Protein AF-A0A963A7T1-F1 (afdb_monomer_lite)

Structure (mmCIF, N/CA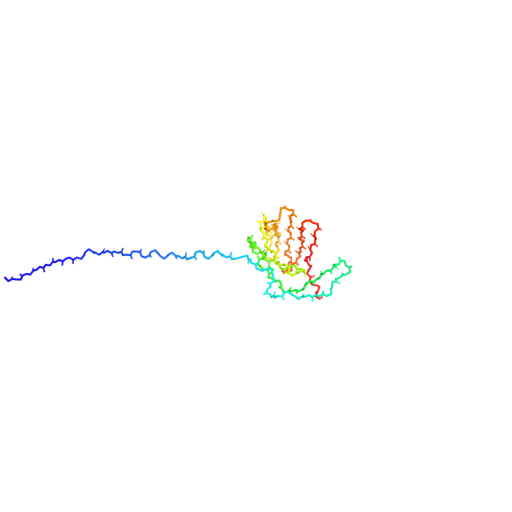/C/O backbone):
data_AF-A0A963A7T1-F1
#
_entry.id   AF-A0A963A7T1-F1
#
loop_
_atom_site.group_PDB
_atom_site.id
_atom_site.type_symbol
_atom_site.label_atom_id
_atom_site.label_alt_id
_atom_site.label_comp_id
_atom_site.label_asym_id
_atom_site.label_entity_id
_atom_site.label_seq_id
_atom_site.pdbx_PDB_ins_code
_atom_site.Cartn_x
_atom_site.Cartn_y
_atom_site.Cartn_z
_atom_site.occupancy
_atom_site.B_iso_or_equiv
_atom_site.auth_seq_id
_atom_site.auth_comp_id
_atom_site.auth_asym_id
_atom_site.auth_atom_id
_atom_site.pdbx_PDB_model_num
ATOM 1 N N . MET A 1 1 ? -63.021 46.268 -39.338 1.00 37.81 1 MET A N 1
ATOM 2 C CA . MET A 1 1 ? -62.321 45.062 -39.840 1.00 37.81 1 MET A CA 1
ATOM 3 C C . MET A 1 1 ? -60.865 45.119 -39.394 1.00 37.81 1 MET A C 1
ATOM 5 O O . MET A 1 1 ? -60.260 46.122 -39.718 1.00 37.81 1 MET A O 1
ATOM 9 N N . LYS A 1 2 ? -60.370 44.063 -38.709 1.00 38.16 2 LYS A N 1
ATOM 10 C CA . LYS A 1 2 ? -58.967 43.560 -38.628 1.00 38.16 2 LYS A CA 1
ATOM 11 C C . LYS A 1 2 ? -57.839 44.552 -38.235 1.00 38.16 2 LYS A C 1
ATOM 13 O O . LYS A 1 2 ? -57.773 45.642 -38.759 1.00 38.16 2 LYS A O 1
ATOM 18 N N . ALA A 1 3 ? -56.841 44.237 -37.412 1.00 41.38 3 ALA A N 1
ATOM 19 C CA . ALA A 1 3 ? -56.471 43.055 -36.640 1.00 41.38 3 ALA A CA 1
ATOM 20 C C . ALA A 1 3 ? -55.388 43.470 -35.616 1.00 41.38 3 ALA A C 1
ATOM 22 O O . ALA A 1 3 ? -54.703 44.474 -35.788 1.00 41.38 3 ALA A O 1
ATOM 23 N N . ARG A 1 4 ? -55.276 42.677 -34.548 1.00 50.50 4 ARG A N 1
ATOM 24 C CA . ARG A 1 4 ? -54.267 42.740 -33.484 1.00 50.50 4 ARG A CA 1
ATOM 25 C C . ARG A 1 4 ? -52.889 42.322 -34.012 1.00 50.50 4 ARG A C 1
ATOM 27 O O . ARG A 1 4 ? -52.826 41.364 -34.776 1.00 50.50 4 ARG A O 1
ATOM 34 N N . THR A 1 5 ? -51.820 42.893 -33.457 1.00 47.03 5 THR A N 1
ATOM 35 C CA . THR A 1 5 ? -50.481 42.283 -33.504 1.00 47.03 5 THR A CA 1
ATOM 36 C C . THR A 1 5 ? -49.823 42.428 -32.131 1.00 47.03 5 THR A C 1
ATOM 38 O O . THR A 1 5 ? -49.226 43.452 -31.811 1.00 47.03 5 THR A O 1
ATOM 41 N N . GLY A 1 6 ? -50.002 41.401 -31.290 1.00 44.00 6 GLY A N 1
ATOM 42 C CA . GLY A 1 6 ? -49.039 41.073 -30.234 1.00 44.00 6 GLY A CA 1
ATOM 43 C C . GLY A 1 6 ? -47.737 40.632 -30.908 1.00 44.00 6 GLY A C 1
ATOM 44 O O . GLY A 1 6 ? -47.770 40.091 -32.006 1.00 44.00 6 GLY A O 1
ATOM 45 N N . GLY A 1 7 ? -46.576 40.969 -30.369 1.00 46.41 7 GLY A N 1
ATOM 46 C CA . GLY A 1 7 ? -46.011 40.263 -29.227 1.00 46.41 7 GLY A CA 1
ATOM 47 C C . GLY A 1 7 ? -44.839 39.424 -29.735 1.00 46.41 7 GLY A C 1
ATOM 48 O O . GLY A 1 7 ? -44.959 38.817 -30.791 1.00 46.41 7 GLY A O 1
ATOM 49 N N . LEU A 1 8 ? -43.718 39.449 -29.014 1.00 43.50 8 LEU A N 1
ATOM 50 C CA . LEU A 1 8 ? -42.782 38.336 -28.790 1.00 43.50 8 LEU A CA 1
ATOM 51 C C . LEU A 1 8 ? -41.556 38.912 -28.067 1.00 43.50 8 LEU A C 1
ATOM 53 O O . LEU A 1 8 ? -40.570 39.322 -28.672 1.00 43.50 8 LEU A O 1
ATOM 57 N N . ALA A 1 9 ? -41.654 38.971 -26.739 1.00 48.38 9 ALA A N 1
ATOM 58 C CA . ALA A 1 9 ? -40.489 39.084 -25.878 1.00 48.38 9 ALA A CA 1
ATOM 59 C C . ALA A 1 9 ? -39.763 37.731 -25.923 1.00 48.38 9 ALA A C 1
ATOM 61 O O . ALA A 1 9 ? -40.307 36.714 -25.493 1.00 48.38 9 ALA A O 1
ATOM 62 N N . ALA A 1 10 ? -38.564 37.710 -26.502 1.00 47.09 10 ALA A N 1
ATOM 63 C CA . ALA A 1 10 ? -37.715 36.531 -26.546 1.00 47.09 10 ALA A CA 1
ATOM 64 C C . ALA A 1 10 ? -37.163 36.252 -25.140 1.00 47.09 10 ALA A C 1
ATOM 66 O O . ALA A 1 10 ? -36.220 36.895 -24.683 1.00 47.09 10 ALA A O 1
ATOM 67 N N . ALA A 1 11 ? -37.781 35.307 -24.434 1.00 50.38 11 ALA A N 1
ATOM 68 C CA . ALA A 1 11 ? -37.240 34.758 -23.201 1.00 50.38 11 ALA A CA 1
ATOM 69 C C . ALA A 1 11 ? -36.144 33.741 -23.557 1.00 50.38 11 ALA A C 1
ATOM 71 O O . ALA A 1 11 ? -36.426 32.588 -23.881 1.00 50.38 11 ALA A O 1
ATOM 72 N N . SER A 1 12 ? -34.887 34.181 -23.529 1.00 51.53 12 SER A N 1
ATOM 73 C CA . SER A 1 12 ? -33.724 33.299 -23.641 1.00 51.53 12 SER A CA 1
ATOM 74 C C . SER A 1 12 ? -33.602 32.460 -22.369 1.00 51.53 12 SER A C 1
ATOM 76 O O . SER A 1 12 ? -33.148 32.932 -21.329 1.00 51.53 12 SER A O 1
ATOM 78 N N . LEU A 1 13 ? -34.049 31.209 -22.450 1.00 53.00 13 LEU A N 1
ATOM 79 C CA . LEU A 1 13 ? -33.940 30.222 -21.385 1.00 53.00 13 LEU A CA 1
ATOM 80 C C . LEU A 1 13 ? -32.512 29.646 -21.376 1.00 53.00 13 LEU A C 1
ATOM 82 O O . LEU A 1 13 ? -32.205 28.700 -22.098 1.00 53.00 13 LEU A O 1
ATOM 86 N N . THR A 1 14 ? -31.613 30.234 -20.586 1.00 61.16 14 THR A N 1
ATOM 87 C CA . THR A 1 14 ? -30.258 29.700 -20.380 1.00 61.16 14 THR A CA 1
ATOM 88 C C . THR A 1 14 ? -30.338 28.443 -19.512 1.00 61.16 14 THR A C 1
ATOM 90 O O . THR A 1 14 ? -30.444 28.524 -18.289 1.00 61.16 14 THR A O 1
ATOM 93 N N . LEU A 1 15 ? -30.305 27.266 -20.140 1.00 56.06 15 LEU A N 1
ATOM 94 C CA . LEU A 1 15 ? -30.188 25.981 -19.450 1.00 56.06 15 LEU A CA 1
ATOM 95 C C . LEU A 1 15 ? -28.790 25.886 -18.805 1.00 56.06 15 LEU A C 1
ATOM 97 O O . LEU A 1 15 ? -27.801 25.613 -19.485 1.00 56.06 15 LEU A O 1
ATOM 101 N N . LEU A 1 16 ? -28.684 26.111 -17.491 1.00 58.44 16 LEU A N 1
ATOM 102 C CA . LEU A 1 16 ? -27.495 25.718 -16.732 1.00 58.44 16 LEU A CA 1
ATOM 103 C C . LEU A 1 16 ? -27.428 24.184 -16.704 1.00 58.44 16 LEU A C 1
ATOM 105 O O . LEU A 1 16 ? -28.164 23.538 -15.959 1.00 58.44 16 LEU A O 1
ATOM 109 N N . LEU A 1 17 ? -26.537 23.593 -17.507 1.00 56.31 17 LEU A N 1
ATOM 110 C CA . LEU A 1 17 ? -26.131 22.197 -17.348 1.00 56.31 17 LEU A CA 1
ATOM 111 C C . LEU A 1 17 ? -25.438 22.048 -15.984 1.00 56.31 17 LEU A C 1
ATOM 113 O O . LEU A 1 17 ? -24.245 22.314 -15.838 1.00 56.31 17 LEU A O 1
ATOM 117 N N . ALA A 1 18 ? -26.187 21.610 -14.975 1.00 57.41 18 ALA A N 1
ATOM 118 C CA . ALA A 1 18 ? -25.619 21.094 -13.741 1.00 57.41 18 ALA A CA 1
ATO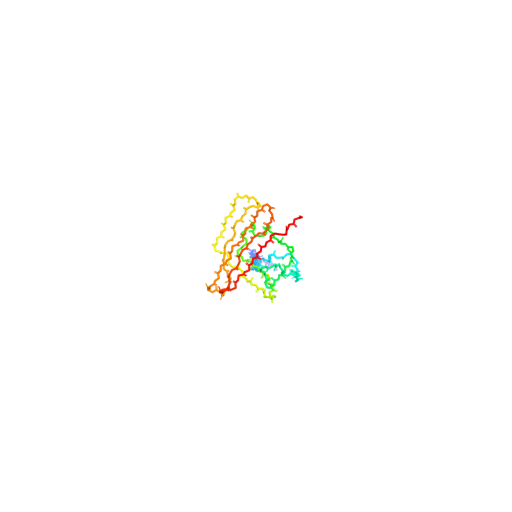M 119 C C . ALA A 1 18 ? -24.949 19.747 -14.054 1.00 57.41 18 ALA A C 1
ATOM 121 O O . ALA A 1 18 ? -25.591 18.699 -14.040 1.00 57.41 18 ALA A O 1
ATOM 122 N N . ALA A 1 19 ? -23.659 19.771 -14.397 1.00 62.69 19 ALA A N 1
ATOM 123 C CA . ALA A 1 19 ? -22.875 18.547 -14.481 1.00 62.69 19 ALA A CA 1
ATOM 124 C C . ALA A 1 19 ? -22.851 17.896 -13.085 1.00 62.69 19 ALA A C 1
ATOM 126 O O . ALA A 1 19 ? -22.448 18.558 -12.122 1.00 62.69 19 ALA A O 1
ATOM 127 N N . PRO A 1 20 ? -23.270 16.627 -12.928 1.00 58.66 20 PRO A N 1
ATOM 128 C CA . PRO A 1 20 ? -23.121 15.950 -11.655 1.00 58.66 20 PRO A CA 1
ATOM 129 C C . PRO A 1 20 ? -21.623 15.805 -11.384 1.00 58.66 20 PRO A C 1
ATOM 131 O O . PRO A 1 20 ? -20.907 15.107 -12.103 1.00 58.66 20 PRO A O 1
ATOM 134 N N . LEU A 1 21 ? -21.141 16.480 -10.341 1.00 55.97 21 LEU A N 1
ATOM 135 C CA . LEU A 1 21 ? -19.849 16.194 -9.732 1.00 55.97 21 LEU A CA 1
ATOM 136 C C . LEU A 1 21 ? -19.927 14.772 -9.172 1.00 55.97 21 LEU A C 1
ATOM 138 O O . LEU A 1 21 ? -20.276 14.567 -8.011 1.00 55.97 21 LEU A O 1
ATOM 142 N N . ALA A 1 22 ? -19.652 13.774 -10.009 1.00 57.09 22 ALA A N 1
ATOM 143 C CA . ALA A 1 22 ? -19.465 12.414 -9.546 1.00 57.09 22 ALA A CA 1
ATOM 144 C C . ALA A 1 22 ? -18.304 12.445 -8.546 1.00 57.09 22 ALA A C 1
ATOM 146 O O . ALA A 1 22 ? -17.150 12.666 -8.922 1.00 57.09 22 ALA A O 1
ATOM 147 N N . LEU A 1 23 ? -18.611 12.274 -7.256 1.00 62.12 23 LEU A N 1
ATOM 148 C CA . LEU A 1 23 ? -17.595 12.015 -6.247 1.00 62.12 23 LEU A CA 1
ATOM 149 C C . LEU A 1 23 ? -16.865 10.742 -6.679 1.00 62.12 23 LEU A C 1
ATOM 151 O O . LEU A 1 23 ? -17.372 9.636 -6.503 1.00 62.12 23 LEU A O 1
ATOM 155 N N . ALA A 1 24 ? -15.680 10.891 -7.268 1.00 69.25 24 ALA A N 1
ATOM 156 C CA . ALA A 1 24 ? -14.849 9.748 -7.599 1.00 69.25 24 ALA A CA 1
ATOM 157 C C . ALA A 1 24 ? -14.559 8.968 -6.303 1.00 69.25 24 ALA A C 1
ATOM 159 O O . ALA A 1 24 ? -14.041 9.523 -5.319 1.00 69.25 24 ALA A O 1
ATOM 160 N N . GLY A 1 25 ? -14.949 7.691 -6.289 1.00 82.75 25 GLY A N 1
ATOM 161 C CA . GLY A 1 25 ? -14.665 6.764 -5.196 1.00 82.75 25 GLY A CA 1
ATOM 162 C C . GLY A 1 25 ? -13.158 6.581 -4.972 1.00 82.75 25 GLY A C 1
ATOM 163 O O . GLY A 1 25 ? -12.340 7.090 -5.750 1.00 82.75 25 GLY A O 1
ATOM 164 N N . PRO A 1 26 ? -12.755 5.881 -3.898 1.00 91.25 26 PRO A N 1
ATOM 165 C CA . PRO A 1 26 ? -11.351 5.568 -3.681 1.00 91.25 26 PRO A CA 1
ATOM 166 C C . PRO A 1 26 ? -10.798 4.773 -4.867 1.00 91.25 26 PRO A C 1
ATOM 168 O O . PRO A 1 26 ? -11.448 3.896 -5.434 1.00 91.25 26 PRO A O 1
ATOM 171 N N . GLY A 1 27 ? -9.578 5.106 -5.273 1.00 92.75 27 GLY A N 1
ATOM 172 C CA . GLY A 1 27 ? -8.918 4.408 -6.361 1.00 92.75 27 GLY A CA 1
ATOM 173 C C . GLY A 1 27 ? -8.327 3.084 -5.879 1.00 92.75 27 GLY A C 1
ATOM 174 O O . GLY A 1 27 ? -7.488 3.092 -4.983 1.00 92.75 27 GLY A O 1
ATOM 175 N N . ARG A 1 28 ? -8.731 1.959 -6.472 1.00 95.75 28 ARG A N 1
ATOM 176 C CA . ARG A 1 28 ? -8.206 0.635 -6.101 1.00 95.75 28 ARG A CA 1
ATOM 177 C C . ARG A 1 28 ? -6.711 0.515 -6.403 1.00 95.75 28 ARG A C 1
ATOM 179 O O . ARG A 1 28 ? -6.255 0.980 -7.445 1.00 95.75 28 ARG A O 1
ATOM 186 N N . VAL A 1 29 ? -5.967 -0.084 -5.474 1.00 95.38 29 VAL A N 1
ATOM 187 C CA . VAL A 1 29 ? -4.526 -0.350 -5.618 1.00 95.38 29 VAL A CA 1
ATOM 188 C C . VAL A 1 29 ? -4.277 -1.525 -6.562 1.00 95.38 29 VAL A C 1
ATOM 190 O O . VAL A 1 29 ? -3.400 -1.435 -7.417 1.00 95.38 29 VAL A O 1
ATOM 193 N N . PHE A 1 30 ? -5.061 -2.597 -6.437 1.00 95.81 30 PHE A N 1
ATOM 194 C CA . PHE A 1 30 ? -5.009 -3.738 -7.349 1.00 95.81 30 PHE A CA 1
ATOM 195 C C . PHE A 1 30 ? -5.917 -3.505 -8.567 1.00 95.81 30 PHE A C 1
ATOM 197 O O . PHE A 1 30 ? -7.013 -2.953 -8.435 1.00 95.81 30 PHE A O 1
ATOM 204 N N . GLN A 1 31 ? -5.441 -3.893 -9.752 1.00 94.69 31 GLN A N 1
ATOM 205 C CA . GLN A 1 31 ? -6.180 -3.811 -11.019 1.00 94.69 31 GLN A CA 1
ATOM 206 C C . GLN A 1 31 ? -7.262 -4.893 -11.094 1.00 94.69 31 GLN A C 1
ATOM 208 O O . GLN A 1 31 ? -8.365 -4.655 -11.583 1.00 94.69 31 GLN A O 1
ATOM 213 N N . ASP A 1 32 ? -6.928 -6.069 -10.585 1.00 93.94 32 ASP A N 1
ATOM 214 C CA . ASP A 1 32 ? -7.744 -7.264 -10.484 1.00 93.94 32 ASP A CA 1
ATOM 215 C C . ASP A 1 32 ? -7.883 -7.701 -9.020 1.00 93.94 32 ASP A C 1
ATOM 217 O O . ASP A 1 32 ? -7.338 -7.083 -8.103 1.00 93.94 32 ASP A O 1
ATOM 221 N N . ARG A 1 33 ? -8.683 -8.742 -8.778 1.00 93.62 33 ARG A N 1
ATOM 222 C CA . ARG A 1 33 ? -8.825 -9.297 -7.433 1.00 93.62 33 ARG A CA 1
ATOM 223 C C . ARG A 1 33 ? -7.534 -10.049 -7.083 1.00 93.62 33 ARG A C 1
ATOM 225 O O . ARG A 1 33 ? -7.259 -11.044 -7.752 1.00 93.62 33 ARG A O 1
ATOM 232 N N . PRO A 1 34 ? -6.775 -9.631 -6.057 1.00 96.19 34 PRO A N 1
ATOM 233 C CA . PRO A 1 34 ? -5.583 -10.353 -5.648 1.00 96.19 34 PRO A CA 1
ATOM 234 C C . PRO A 1 34 ? -5.935 -11.762 -5.149 1.00 96.19 34 PRO A C 1
ATOM 236 O O . PRO A 1 34 ? -7.019 -12.004 -4.604 1.00 96.19 34 PRO A O 1
ATOM 239 N N . GLN A 1 35 ? -5.014 -12.697 -5.346 1.00 96.75 35 GLN A N 1
ATOM 240 C CA . GLN A 1 35 ? -5.146 -14.106 -4.993 1.00 96.75 35 GLN A CA 1
ATOM 241 C C . GLN A 1 35 ? -4.366 -14.416 -3.722 1.00 96.75 35 GLN A C 1
ATOM 243 O O . GLN A 1 35 ? -3.297 -13.855 -3.505 1.00 96.75 35 GLN A O 1
ATOM 248 N N . GLN A 1 36 ? -4.878 -15.317 -2.883 1.00 96.75 36 GLN A N 1
ATOM 249 C CA . GLN A 1 36 ? -4.096 -15.828 -1.758 1.00 96.75 36 GLN A CA 1
ATOM 250 C C . GLN A 1 36 ? -2.952 -16.703 -2.262 1.00 96.75 36 GLN A C 1
ATOM 252 O O . GLN A 1 36 ? -3.143 -17.539 -3.144 1.00 96.75 36 GLN A O 1
ATOM 257 N N . VAL A 1 37 ? -1.781 -16.522 -1.663 1.00 96.06 37 VAL A N 1
ATOM 258 C CA . VAL A 1 37 ? -0.568 -17.285 -1.967 1.00 96.06 37 VAL A CA 1
ATOM 259 C C . VAL A 1 37 ? 0.069 -17.782 -0.675 1.00 96.06 37 VAL A C 1
ATOM 261 O O . VAL A 1 37 ? -0.264 -17.317 0.420 1.00 96.06 37 VAL A O 1
ATOM 264 N N . LEU A 1 38 ? 0.990 -18.739 -0.792 1.00 95.38 38 LEU A N 1
ATOM 265 C CA . LEU A 1 38 ? 1.741 -19.215 0.364 1.00 95.38 38 LEU A CA 1
ATOM 266 C C . LEU A 1 38 ? 2.559 -18.048 0.949 1.00 95.38 38 LEU A C 1
ATOM 268 O O . LEU A 1 38 ? 3.322 -17.415 0.213 1.00 95.38 38 LEU A O 1
ATOM 272 N N . PRO A 1 39 ? 2.427 -17.738 2.248 1.00 93.88 39 PRO A N 1
ATOM 273 C CA . PRO A 1 39 ? 3.214 -16.678 2.845 1.00 93.88 39 PRO A CA 1
ATOM 274 C C . PRO A 1 39 ? 4.698 -17.054 2.894 1.00 93.88 39 PRO A C 1
ATOM 276 O O . PRO A 1 39 ? 5.074 -18.212 3.076 1.00 93.88 39 PRO A O 1
ATOM 279 N N . GLY A 1 40 ? 5.560 -16.045 2.756 1.00 89.00 40 GLY A N 1
ATOM 280 C CA . GLY A 1 40 ? 6.993 -16.217 2.977 1.00 89.00 40 GLY A CA 1
ATOM 281 C C . GLY A 1 40 ? 7.320 -16.498 4.448 1.00 89.00 40 GLY A C 1
ATOM 282 O O . GLY A 1 40 ? 6.487 -16.325 5.332 1.00 89.00 40 GLY A O 1
ATOM 283 N N . ARG A 1 41 ? 8.585 -16.840 4.726 1.00 92.38 41 ARG A N 1
ATOM 284 C CA . ARG A 1 41 ? 9.109 -17.222 6.059 1.00 92.38 41 ARG A CA 1
ATOM 285 C C . ARG A 1 41 ? 8.677 -16.322 7.230 1.00 92.38 41 ARG A C 1
ATOM 287 O O . ARG A 1 41 ? 8.619 -16.791 8.360 1.00 92.38 41 ARG A O 1
ATOM 294 N N . HIS A 1 42 ? 8.439 -15.038 6.975 1.00 90.06 42 HIS A N 1
ATOM 295 C CA . HIS A 1 42 ? 8.165 -14.025 7.999 1.00 90.06 42 HIS A CA 1
ATOM 296 C C . HIS A 1 42 ? 6.743 -13.452 7.937 1.00 90.06 42 HIS A C 1
ATOM 298 O O . HIS A 1 42 ? 6.471 -12.451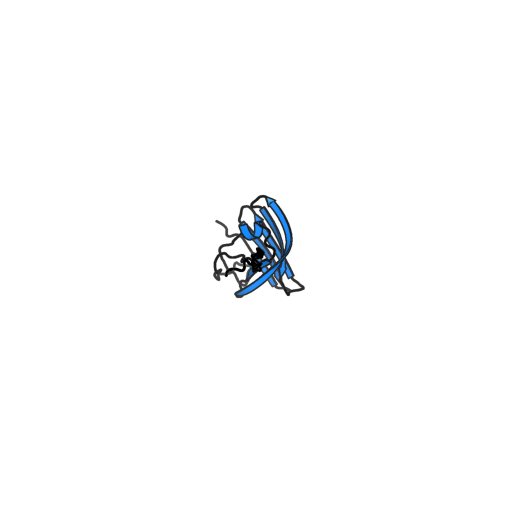 8.591 1.00 90.06 42 HIS A O 1
ATOM 304 N N . ALA A 1 43 ? 5.854 -14.038 7.134 1.00 93.06 43 ALA A N 1
ATOM 305 C CA . ALA A 1 43 ? 4.475 -13.589 6.996 1.00 93.06 43 ALA A CA 1
ATOM 306 C C . ALA A 1 43 ? 3.507 -14.671 7.487 1.00 93.06 43 ALA A C 1
ATOM 308 O O . ALA A 1 43 ? 3.750 -15.860 7.303 1.00 93.06 43 ALA A O 1
ATOM 309 N N . SER A 1 44 ? 2.390 -14.252 8.079 1.00 94.75 44 SER A N 1
ATOM 310 C CA . SER A 1 44 ? 1.304 -15.169 8.457 1.00 94.75 44 SER A CA 1
ATOM 311 C C . SER A 1 44 ? 0.320 -15.402 7.309 1.00 94.75 44 SER A C 1
ATOM 313 O O . SER A 1 44 ? -0.301 -16.455 7.226 1.00 94.75 44 SER A O 1
ATOM 315 N N . MET A 1 45 ? 0.163 -14.414 6.424 1.00 96.25 45 MET A N 1
ATOM 316 C CA . MET A 1 45 ? -0.747 -14.444 5.279 1.00 96.25 45 MET A CA 1
ATOM 317 C C . MET A 1 45 ? -0.137 -13.648 4.128 1.00 96.25 45 MET A C 1
ATOM 319 O O . MET A 1 45 ? 0.589 -12.679 4.360 1.00 96.25 45 MET A O 1
ATOM 323 N N . ALA A 1 46 ? -0.455 -14.030 2.896 1.00 96.69 46 ALA A N 1
ATOM 324 C CA . ALA A 1 46 ? -0.017 -13.306 1.716 1.00 96.69 46 ALA A CA 1
ATOM 325 C C . ALA A 1 46 ? -1.092 -13.324 0.631 1.00 96.69 46 ALA A C 1
ATOM 327 O O . ALA A 1 46 ? -1.829 -14.298 0.465 1.00 96.69 46 ALA A O 1
ATOM 328 N N . ILE A 1 47 ? -1.153 -12.218 -0.104 1.00 96.94 47 ILE A N 1
ATOM 329 C CA . ILE A 1 47 ? -1.907 -12.104 -1.344 1.00 96.94 47 ILE A CA 1
ATOM 330 C C . ILE A 1 47 ? -1.002 -11.529 -2.428 1.00 96.94 47 ILE A C 1
ATOM 332 O O . ILE A 1 47 ? -0.090 -10.753 -2.139 1.00 96.94 47 ILE A O 1
ATOM 336 N N . GLU A 1 48 ? -1.287 -11.886 -3.669 1.00 96.38 48 GLU A N 1
ATOM 337 C CA . GLU A 1 48 ? -0.578 -11.432 -4.856 1.00 96.38 48 GLU A CA 1
ATOM 338 C C . GLU A 1 48 ? -1.575 -10.853 -5.858 1.00 96.38 48 GLU A C 1
ATOM 340 O O . GLU A 1 48 ? -2.671 -11.381 -6.032 1.00 96.38 48 GLU A O 1
ATOM 345 N N . GLY A 1 49 ? -1.226 -9.751 -6.516 1.00 95.31 49 GLY A N 1
ATOM 346 C CA . GLY A 1 49 ? -2.097 -9.146 -7.517 1.00 95.31 49 GLY A CA 1
ATOM 347 C C . GLY A 1 49 ? -1.397 -8.066 -8.322 1.00 95.31 49 GLY A C 1
ATOM 348 O O . GLY A 1 49 ? -0.376 -7.512 -7.902 1.00 95.31 49 GLY A O 1
ATOM 349 N N . ARG A 1 50 ? -1.964 -7.734 -9.484 1.00 95.25 50 ARG A N 1
ATOM 350 C CA . ARG A 1 50 ? -1.407 -6.700 -10.353 1.00 95.25 50 ARG A CA 1
ATOM 351 C C . ARG A 1 50 ? -1.740 -5.324 -9.796 1.00 95.25 50 ARG A C 1
ATOM 353 O O . ARG A 1 50 ? -2.894 -5.008 -9.528 1.00 95.25 50 ARG A O 1
ATOM 360 N N . VAL A 1 51 ? -0.735 -4.469 -9.663 1.00 94.31 51 VAL A N 1
ATOM 361 C CA . VAL A 1 51 ? -0.885 -3.140 -9.056 1.00 94.31 51 VAL A CA 1
ATOM 362 C C . VAL A 1 51 ? -1.078 -2.050 -10.121 1.00 94.31 51 VAL A C 1
ATOM 364 O O . VAL A 1 51 ? -0.403 -2.041 -11.147 1.00 94.31 51 VAL A O 1
ATOM 367 N N . ASP A 1 52 ? -1.974 -1.087 -9.883 1.00 94.38 52 ASP A N 1
ATOM 368 C CA . ASP A 1 52 ? -2.062 0.183 -10.630 1.00 94.38 52 ASP A CA 1
ATOM 369 C C . ASP A 1 52 ? -1.092 1.206 -10.008 1.00 94.38 52 ASP A C 1
ATOM 371 O O . ASP A 1 52 ? -1.479 2.123 -9.276 1.00 94.38 52 ASP A O 1
ATOM 375 N N . SER A 1 53 ? 0.209 1.029 -10.256 1.00 93.12 53 SER A N 1
ATOM 376 C CA . SER A 1 53 ? 1.251 1.887 -9.673 1.00 93.12 53 SER A CA 1
ATOM 377 C C . SER A 1 53 ? 1.146 3.331 -10.170 1.00 93.12 53 SER A C 1
ATOM 379 O O . SER A 1 53 ? 1.372 4.274 -9.406 1.00 93.12 53 SER A O 1
ATOM 381 N N . ALA A 1 54 ? 0.682 3.530 -11.406 1.00 92.94 54 ALA A N 1
ATOM 382 C CA . ALA A 1 54 ? 0.450 4.846 -11.988 1.00 92.94 54 ALA A CA 1
ATOM 383 C C . ALA A 1 54 ? -0.557 5.674 -11.169 1.00 92.94 54 ALA A C 1
ATOM 385 O O . ALA A 1 54 ? -0.402 6.887 -11.024 1.00 92.94 54 ALA A O 1
ATOM 386 N N . ARG A 1 55 ? -1.587 5.052 -10.588 1.00 92.50 55 ARG A N 1
ATOM 387 C CA . ARG A 1 55 ? -2.554 5.734 -9.712 1.00 92.50 55 ARG A CA 1
ATOM 388 C C . ARG A 1 55 ? -1.934 6.261 -8.424 1.00 92.50 55 ARG A C 1
ATOM 390 O O . ARG A 1 55 ? -2.290 7.356 -7.971 1.00 92.50 55 ARG A O 1
ATOM 397 N N . ILE A 1 56 ? -1.005 5.508 -7.853 1.00 93.88 56 ILE A N 1
ATOM 398 C CA . ILE A 1 56 ? -0.263 5.899 -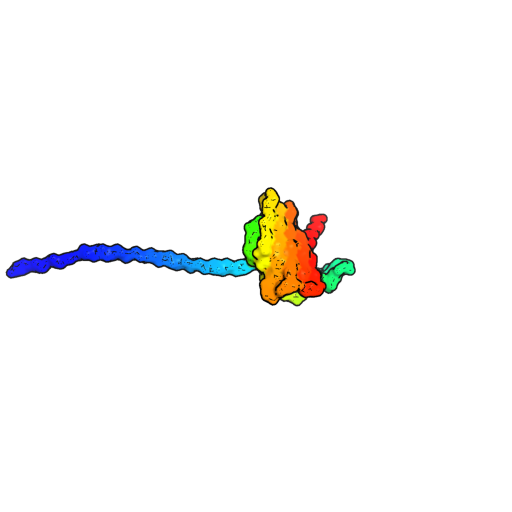6.653 1.00 93.88 56 ILE A CA 1
ATOM 399 C C . ILE A 1 56 ? 0.719 7.014 -7.021 1.00 93.88 56 ILE A C 1
ATOM 401 O O . ILE A 1 56 ? 0.717 8.065 -6.378 1.00 93.88 56 ILE A O 1
ATOM 405 N N . ALA A 1 57 ? 1.440 6.856 -8.136 1.00 94.31 57 ALA A N 1
ATOM 406 C CA . ALA A 1 57 ? 2.348 7.859 -8.691 1.00 94.31 57 ALA A CA 1
ATOM 407 C C . ALA A 1 57 ? 1.636 9.156 -9.117 1.00 94.31 57 ALA A C 1
ATOM 409 O O . ALA A 1 57 ? 2.236 10.231 -9.106 1.00 94.31 57 ALA A O 1
ATOM 410 N N . ARG A 1 58 ? 0.332 9.117 -9.428 1.00 93.81 58 ARG A N 1
ATOM 411 C CA . ARG A 1 58 ? -0.507 10.311 -9.647 1.00 93.81 58 ARG A CA 1
ATOM 412 C C . ARG A 1 58 ? -0.890 11.055 -8.367 1.00 93.81 58 ARG A C 1
ATOM 414 O O . ARG A 1 58 ? -1.397 12.170 -8.450 1.00 93.81 58 ARG A O 1
ATOM 421 N N . GLY A 1 59 ? -0.636 10.479 -7.194 1.00 93.94 59 GLY A N 1
ATOM 422 C CA . GLY A 1 59 ? -1.018 11.082 -5.926 1.00 93.94 59 GLY A CA 1
ATOM 423 C C . GLY A 1 59 ? -2.534 11.060 -5.726 1.00 93.94 59 GLY A C 1
ATOM 424 O O . GLY A 1 59 ? -3.143 12.071 -5.381 1.00 93.94 59 GLY A O 1
ATOM 425 N N . THR A 1 60 ? -3.176 9.920 -5.959 1.00 95.00 60 THR A N 1
ATOM 426 C CA . THR A 1 60 ? -4.617 9.787 -5.708 1.00 95.00 60 THR A CA 1
ATOM 427 C C . THR A 1 60 ? -4.934 10.090 -4.236 1.00 95.00 60 THR A C 1
ATOM 429 O O . THR A 1 60 ? -4.228 9.635 -3.338 1.00 95.00 60 THR A O 1
ATOM 432 N N . ARG A 1 61 ? -5.974 10.896 -3.971 1.00 96.06 61 ARG A N 1
ATOM 433 C CA . ARG A 1 61 ? -6.312 11.355 -2.606 1.00 96.06 61 ARG A CA 1
ATOM 434 C C . ARG A 1 61 ? -6.775 10.224 -1.685 1.00 96.06 61 ARG A C 1
ATOM 436 O O . ARG A 1 61 ? -6.480 10.265 -0.495 1.00 96.06 61 ARG A O 1
ATOM 443 N N . ARG A 1 62 ? -7.508 9.258 -2.239 1.00 97.00 62 ARG A N 1
ATOM 444 C CA . ARG A 1 62 ? -8.074 8.115 -1.522 1.00 97.00 62 ARG A CA 1
ATOM 445 C C . ARG A 1 62 ? -7.771 6.836 -2.280 1.00 97.00 62 ARG A C 1
ATOM 447 O O . ARG A 1 62 ? -8.029 6.781 -3.483 1.00 97.00 62 ARG A O 1
ATOM 454 N N . LEU A 1 63 ? -7.224 5.845 -1.595 1.00 97.44 63 LEU A N 1
ATOM 455 C CA . LEU A 1 63 ? -6.900 4.545 -2.172 1.00 97.44 63 LEU A CA 1
ATOM 456 C C . LEU A 1 63 ? -7.720 3.457 -1.486 1.00 97.44 63 LEU A C 1
ATOM 458 O O . LEU A 1 63 ? -7.930 3.542 -0.285 1.00 97.44 63 LEU A O 1
ATOM 462 N N . ALA A 1 64 ? -8.158 2.447 -2.228 1.00 97.31 64 ALA A N 1
ATOM 463 C CA . ALA A 1 64 ? -8.738 1.231 -1.662 1.00 97.31 64 ALA A CA 1
ATOM 464 C C . ALA A 1 64 ? -7.719 0.095 -1.791 1.00 97.31 64 ALA A C 1
ATOM 466 O O . ALA A 1 64 ? -7.198 -0.144 -2.885 1.00 97.31 64 ALA A O 1
ATOM 467 N N . LEU A 1 65 ? -7.413 -0.573 -0.682 1.00 97.25 65 LEU A N 1
ATOM 468 C CA . LEU A 1 65 ? -6.436 -1.655 -0.617 1.00 97.25 65 LEU A CA 1
ATOM 469 C C . LEU A 1 65 ? -7.082 -2.889 0.009 1.00 97.25 65 LEU A C 1
ATOM 471 O O . LEU A 1 65 ? -7.625 -2.808 1.108 1.00 97.25 65 LEU A O 1
ATOM 475 N N . GLN A 1 66 ? -6.986 -4.029 -0.672 1.00 97.75 66 GLN A N 1
ATOM 476 C CA . GLN A 1 66 ? -7.351 -5.313 -0.085 1.00 97.75 66 GLN A CA 1
ATOM 477 C C . GLN A 1 66 ? -6.186 -5.846 0.755 1.00 97.75 66 GLN A C 1
ATOM 479 O O . GLN A 1 66 ? -5.036 -5.805 0.318 1.00 97.75 66 GLN A O 1
ATOM 484 N N . LEU A 1 67 ? -6.484 -6.323 1.959 1.00 97.19 67 LEU A N 1
ATOM 485 C CA . LEU A 1 67 ? -5.531 -6.939 2.874 1.00 97.19 67 LEU A CA 1
ATOM 486 C C . LEU A 1 67 ? -5.558 -8.471 2.734 1.00 97.19 67 LEU A C 1
ATOM 488 O O . LEU A 1 67 ? -6.550 -9.026 2.250 1.00 97.19 67 LEU A O 1
ATOM 492 N N . PRO A 1 68 ? -4.501 -9.180 3.176 1.00 96.50 68 PRO A N 1
ATOM 493 C CA . PRO A 1 68 ? -4.446 -10.641 3.101 1.00 96.50 68 PRO A CA 1
ATOM 494 C C . PRO A 1 68 ? -5.582 -11.373 3.831 1.00 96.50 68 PRO A C 1
ATOM 496 O O . PRO A 1 68 ? -5.971 -12.466 3.424 1.00 96.50 68 PRO A O 1
ATOM 499 N N . ASP A 1 69 ? -6.140 -10.761 4.877 1.00 94.25 69 ASP A N 1
ATOM 500 C CA . ASP A 1 69 ? -7.287 -11.274 5.640 1.00 94.25 69 ASP A CA 1
ATOM 501 C C . ASP A 1 69 ? -8.644 -11.077 4.937 1.00 94.25 69 ASP A C 1
ATOM 503 O O . ASP A 1 69 ? -9.689 -11.450 5.467 1.00 94.25 69 ASP A O 1
ATOM 507 N N . GLY A 1 70 ? -8.639 -10.496 3.734 1.00 94.31 70 GLY A N 1
ATOM 508 C CA . GLY A 1 70 ? -9.823 -10.248 2.923 1.00 94.31 70 GLY A CA 1
ATOM 509 C C . GLY A 1 70 ? -10.497 -8.898 3.170 1.00 94.31 70 GLY A C 1
ATOM 510 O O . GLY A 1 70 ? -11.353 -8.525 2.364 1.00 94.31 70 GLY A O 1
ATOM 511 N N . ARG A 1 71 ? -10.111 -8.136 4.207 1.00 95.38 71 ARG A N 1
ATOM 512 C CA . ARG A 1 71 ? -10.637 -6.781 4.442 1.00 95.38 71 ARG A CA 1
ATOM 513 C C . ARG A 1 71 ? -10.246 -5.846 3.298 1.00 95.38 71 ARG A C 1
ATOM 515 O O . ARG A 1 71 ? -9.126 -5.900 2.795 1.00 95.38 71 ARG A O 1
ATOM 522 N N . GLU A 1 72 ? -11.144 -4.938 2.927 1.00 96.69 72 GLU A N 1
ATOM 523 C CA . GLU A 1 72 ? -10.807 -3.772 2.105 1.00 96.69 72 GLU A CA 1
ATOM 524 C C . GLU A 1 72 ? -10.704 -2.546 3.015 1.00 96.69 72 GLU A C 1
ATOM 526 O O . GLU A 1 72 ? -11.602 -2.279 3.816 1.00 96.69 72 GLU A O 1
ATOM 531 N N . VAL A 1 73 ? -9.599 -1.810 2.913 1.00 97.19 73 VAL A N 1
ATOM 532 C CA . VAL A 1 73 ? -9.363 -0.590 3.688 1.00 97.19 73 VAL A CA 1
ATOM 533 C C . VAL A 1 73 ? -9.237 0.621 2.774 1.00 97.19 73 VAL A C 1
ATOM 535 O O . VAL A 1 73 ? -8.586 0.569 1.728 1.00 97.19 73 VAL A O 1
ATOM 538 N N . GLU A 1 74 ? -9.830 1.739 3.191 1.00 98.00 74 GLU A N 1
ATOM 539 C CA . GLU A 1 74 ? -9.647 3.030 2.529 1.00 98.00 74 GLU A CA 1
ATOM 540 C C . GLU A 1 74 ? -8.469 3.779 3.165 1.00 98.00 74 GLU A C 1
ATOM 542 O O . GLU A 1 74 ? -8.447 4.029 4.370 1.00 98.00 74 GLU A O 1
ATOM 547 N N . LEU A 1 75 ? -7.488 4.164 2.353 1.00 98.00 75 LEU A N 1
ATOM 548 C CA . LEU A 1 75 ? -6.344 4.974 2.750 1.00 98.00 75 LEU A CA 1
ATOM 549 C C . LEU A 1 75 ? -6.580 6.432 2.344 1.00 98.00 75 LEU A C 1
ATOM 551 O O . LEU A 1 75 ? -6.732 6.743 1.161 1.00 98.00 75 LEU A O 1
ATOM 555 N N . ALA A 1 76 ? -6.540 7.342 3.312 1.00 97.19 76 ALA A N 1
ATOM 556 C CA . ALA A 1 76 ? -6.609 8.782 3.105 1.00 97.19 76 ALA A CA 1
ATOM 557 C C . ALA A 1 76 ? -5.201 9.390 3.055 1.00 97.19 76 ALA A C 1
ATOM 559 O O . ALA A 1 76 ? -4.396 9.219 3.975 1.00 97.19 76 ALA A O 1
ATOM 560 N N . ARG A 1 77 ? -4.894 10.120 1.979 1.00 97.62 77 ARG A N 1
ATOM 561 C CA . ARG A 1 77 ? -3.574 10.720 1.760 1.00 97.62 77 ARG A CA 1
ATOM 562 C C . ARG A 1 77 ? -3.318 11.888 2.710 1.00 97.62 77 ARG A C 1
ATOM 564 O O . ARG A 1 77 ? -4.054 12.869 2.690 1.00 97.62 77 ARG A O 1
ATOM 571 N N . LYS A 1 78 ? -2.208 11.826 3.444 1.00 97.69 78 LYS A N 1
ATOM 572 C CA . LYS A 1 78 ? -1.661 12.924 4.254 1.00 97.69 78 LYS A CA 1
ATOM 573 C C . LYS A 1 78 ? -0.630 13.745 3.489 1.00 97.69 78 LYS A C 1
ATOM 575 O O . LYS A 1 78 ? -0.658 14.967 3.543 1.00 97.69 78 LYS A O 1
ATOM 580 N N . SER A 1 79 ? 0.274 13.090 2.766 1.00 98.06 79 SER A N 1
ATOM 581 C CA . SER A 1 79 ? 1.280 13.781 1.963 1.00 98.06 79 SER A CA 1
ATOM 582 C C . SER A 1 79 ? 1.644 12.997 0.710 1.00 98.06 79 SER A C 1
ATOM 584 O O . SER A 1 79 ? 1.379 11.800 0.582 1.00 98.06 79 SER A O 1
ATOM 586 N N . PHE A 1 80 ? 2.206 13.712 -0.257 1.00 98.25 80 PHE A N 1
ATOM 587 C CA . PHE A 1 80 ? 2.632 13.160 -1.530 1.00 98.25 80 PHE A CA 1
ATOM 588 C C . PHE A 1 80 ? 3.867 13.896 -2.011 1.00 98.25 80 PHE A C 1
ATOM 590 O O . PHE A 1 80 ? 3.894 15.126 -2.008 1.00 98.25 80 PHE A O 1
ATOM 597 N N . ARG A 1 81 ? 4.868 13.139 -2.443 1.00 97.81 81 ARG A N 1
ATOM 598 C CA . ARG A 1 81 ? 6.077 13.660 -3.063 1.00 97.81 81 ARG A CA 1
ATOM 599 C C . ARG A 1 81 ? 6.300 12.901 -4.354 1.00 97.81 81 ARG A C 1
ATOM 601 O O . ARG A 1 81 ? 6.379 11.678 -4.332 1.00 97.81 81 ARG A O 1
ATOM 608 N N . ARG A 1 82 ? 6.401 13.626 -5.461 1.00 96.25 82 ARG A N 1
ATOM 609 C CA . ARG A 1 82 ? 6.849 13.074 -6.735 1.00 96.25 82 ARG A CA 1
ATOM 610 C C . ARG A 1 82 ? 8.263 13.566 -6.986 1.00 96.25 82 ARG A C 1
ATOM 612 O O . ARG A 1 82 ? 8.503 14.763 -6.883 1.00 96.25 82 ARG A O 1
ATOM 619 N N . GLU A 1 83 ? 9.154 12.642 -7.302 1.00 91.50 83 GLU A N 1
ATOM 620 C CA . GLU A 1 83 ? 10.528 12.951 -7.695 1.00 91.50 83 GLU A CA 1
ATOM 621 C C . GLU A 1 83 ? 10.641 12.915 -9.219 1.00 91.50 83 GLU A C 1
ATOM 623 O O . GLU A 1 83 ? 11.098 13.873 -9.830 1.00 91.50 83 GLU A O 1
ATOM 628 N N . HIS A 1 84 ? 10.123 11.845 -9.834 1.00 86.50 84 HIS A N 1
ATOM 629 C CA . HIS A 1 84 ? 10.115 11.628 -11.283 1.00 86.50 84 HIS A CA 1
ATOM 630 C C . HIS A 1 84 ? 8.743 11.108 -11.724 1.00 86.50 84 HIS A C 1
ATOM 632 O O . HIS A 1 84 ? 7.861 10.885 -10.894 1.00 86.50 84 HIS A O 1
ATOM 638 N N . ARG A 1 85 ? 8.535 10.905 -13.031 1.00 81.81 85 ARG A N 1
ATOM 639 C CA . ARG A 1 85 ? 7.258 10.391 -13.561 1.00 81.81 85 ARG A CA 1
ATOM 640 C C . ARG A 1 85 ? 6.820 9.097 -12.866 1.00 81.81 85 ARG A C 1
ATOM 642 O O . ARG A 1 85 ? 5.659 9.003 -12.471 1.00 81.81 85 ARG A O 1
ATOM 649 N N . ASP A 1 86 ? 7.767 8.186 -12.657 1.00 85.75 86 ASP A N 1
ATOM 650 C CA . ASP A 1 86 ? 7.523 6.845 -12.118 1.00 85.75 86 ASP A CA 1
ATOM 651 C C . ASP A 1 86 ? 8.085 6.651 -10.698 1.00 85.75 86 ASP A C 1
ATOM 653 O O . ASP A 1 86 ? 7.945 5.570 -10.133 1.00 85.75 86 ASP A O 1
ATOM 657 N N . ASN A 1 87 ? 8.635 7.718 -10.093 1.00 93.56 87 ASN A N 1
ATOM 658 C CA . ASN A 1 87 ? 9.172 7.706 -8.730 1.00 93.56 87 ASN A CA 1
ATOM 659 C C . ASN A 1 87 ? 8.385 8.658 -7.832 1.00 93.56 87 ASN A C 1
ATOM 661 O O . ASN A 1 87 ? 8.424 9.886 -7.997 1.00 93.56 87 ASN A O 1
ATOM 665 N N . ALA A 1 88 ? 7.655 8.096 -6.873 1.00 97.19 88 ALA A N 1
ATOM 666 C CA . ALA A 1 88 ? 6.814 8.870 -5.974 1.00 97.19 88 ALA A CA 1
ATOM 667 C C . ALA A 1 88 ? 6.626 8.189 -4.619 1.00 97.19 88 ALA A C 1
ATOM 669 O O . ALA A 1 88 ? 6.475 6.976 -4.533 1.00 97.19 88 ALA A O 1
ATOM 670 N N . THR A 1 89 ? 6.536 8.997 -3.567 1.00 98.19 89 THR A N 1
ATOM 671 C CA . THR A 1 89 ? 6.151 8.568 -2.223 1.00 98.19 89 THR A CA 1
ATOM 672 C C . THR A 1 89 ? 4.779 9.133 -1.869 1.00 98.19 89 THR A C 1
ATOM 674 O O . THR A 1 89 ? 4.549 10.345 -1.895 1.00 98.19 89 THR A O 1
ATOM 677 N N . TRP A 1 90 ? 3.869 8.251 -1.480 1.00 98.25 90 TRP A N 1
ATOM 678 C CA . TRP A 1 90 ? 2.541 8.551 -0.968 1.00 98.25 90 TRP A CA 1
ATOM 679 C C . TRP A 1 90 ? 2.487 8.163 0.509 1.00 98.25 90 TRP A C 1
ATOM 681 O O . TRP A 1 90 ? 2.876 7.057 0.878 1.00 98.25 90 TRP A O 1
ATOM 691 N N . ARG A 1 91 ? 2.012 9.065 1.371 1.00 98.50 91 ARG A N 1
ATOM 692 C CA . ARG A 1 91 ? 1.820 8.781 2.799 1.00 98.50 91 ARG A CA 1
ATOM 693 C C . ARG A 1 91 ? 0.400 9.095 3.219 1.00 98.50 91 ARG A C 1
ATOM 695 O O . ARG A 1 91 ? -0.177 10.087 2.768 1.00 98.50 91 ARG A O 1
ATOM 702 N N . GLY A 1 92 ? -0.145 8.303 4.128 1.00 98.06 92 GLY A N 1
ATOM 703 C CA . GLY A 1 92 ? -1.522 8.449 4.573 1.00 98.06 92 GLY A CA 1
ATOM 704 C C . GLY A 1 92 ? -1.856 7.651 5.819 1.00 98.06 92 GLY A C 1
ATOM 705 O O . GLY A 1 92 ? -0.974 7.216 6.557 1.00 98.06 92 GLY A O 1
ATOM 706 N N . THR A 1 93 ? -3.151 7.503 6.054 1.00 98.12 93 THR A N 1
ATOM 707 C CA . THR A 1 93 ? -3.739 6.756 7.172 1.00 98.12 93 THR A CA 1
ATOM 708 C C . THR A 1 93 ? -4.947 5.976 6.705 1.00 98.12 93 THR A C 1
ATOM 710 O O . THR A 1 93 ? -5.555 6.336 5.701 1.00 98.12 93 THR A O 1
ATOM 713 N N . VAL A 1 94 ? -5.330 4.949 7.452 1.00 97.31 94 VAL A N 1
ATOM 714 C CA . VAL A 1 94 ? -6.576 4.225 7.208 1.00 97.31 94 VAL A CA 1
ATOM 715 C C . VAL A 1 94 ? -7.750 5.049 7.732 1.00 97.31 94 VAL A C 1
ATOM 717 O O . VAL A 1 94 ? -7.727 5.535 8.865 1.00 97.31 94 VAL A O 1
ATOM 720 N N . ALA A 1 95 ? -8.768 5.240 6.896 1.00 93.88 95 ALA A N 1
ATOM 721 C CA . ALA A 1 95 ? -9.982 5.952 7.263 1.00 93.88 95 ALA A CA 1
ATOM 722 C C . ALA A 1 95 ? -10.662 5.266 8.461 1.00 93.88 95 ALA A C 1
ATOM 724 O O . ALA A 1 95 ? -10.771 4.043 8.513 1.00 93.88 95 ALA A O 1
ATOM 725 N N . GLY A 1 96 ? -11.079 6.056 9.453 1.00 91.88 96 GLY A N 1
ATOM 726 C CA . GLY A 1 96 ? -11.706 5.541 10.676 1.00 91.88 96 GLY A CA 1
ATOM 727 C C . GLY A 1 96 ? -10.753 4.872 11.678 1.00 91.88 96 GLY A C 1
ATOM 728 O O . GLY A 1 96 ? -11.210 4.442 12.730 1.00 91.88 96 GLY A O 1
ATOM 729 N N . GLN A 1 97 ? -9.442 4.812 11.409 1.00 94.44 97 GLN A N 1
ATOM 730 C CA . GLN A 1 97 ? -8.462 4.159 12.286 1.00 94.44 97 GLN A CA 1
ATOM 731 C C . GLN A 1 97 ? -7.435 5.160 12.826 1.00 94.44 97 GLN A C 1
ATOM 733 O O . GLN A 1 97 ? -6.471 5.522 12.145 1.00 94.44 97 GLN A O 1
ATOM 738 N N . ALA A 1 98 ? -7.612 5.581 14.082 1.00 88.88 98 ALA A N 1
ATOM 739 C CA . ALA A 1 98 ? -6.787 6.617 14.712 1.00 88.88 98 ALA A CA 1
ATOM 740 C C . ALA A 1 98 ? -5.298 6.234 14.828 1.00 88.88 98 ALA A C 1
ATOM 742 O O . ALA A 1 98 ? -4.420 7.080 14.660 1.00 88.88 98 ALA A O 1
ATOM 743 N N . ARG A 1 99 ? -5.002 4.955 15.091 1.00 95.12 99 ARG A N 1
ATOM 744 C CA . ARG A 1 99 ? -3.635 4.425 15.219 1.00 95.12 99 ARG A CA 1
ATOM 745 C C . ARG A 1 99 ? -3.213 3.704 13.943 1.00 95.12 99 ARG A C 1
ATOM 747 O O . ARG A 1 99 ? -2.938 2.508 13.969 1.00 95.12 99 ARG A O 1
ATOM 754 N N . SER A 1 100 ? -3.176 4.431 12.832 1.00 97.94 100 SER A N 1
ATOM 755 C CA . SER A 1 100 ? -2.738 3.888 11.548 1.00 97.94 100 SER A CA 1
ATOM 756 C C . SER A 1 100 ? -1.724 4.787 10.852 1.00 97.94 100 SER A C 1
ATOM 758 O O . SER A 1 100 ? -1.689 5.997 11.079 1.00 97.94 100 SER A O 1
ATOM 760 N N . ASP A 1 101 ? -0.901 4.188 10.000 1.00 98.12 101 ASP A N 1
ATOM 761 C CA . ASP A 1 101 ? -0.066 4.893 9.033 1.00 98.12 101 ASP A CA 1
ATOM 762 C C . ASP A 1 101 ? 0.191 4.010 7.814 1.00 98.12 101 ASP A C 1
ATOM 764 O O . ASP A 1 101 ? 0.233 2.787 7.910 1.00 98.12 101 ASP A O 1
ATOM 768 N N . ALA A 1 102 ? 0.318 4.644 6.656 1.00 98.44 102 ALA A N 1
ATOM 769 C CA . ALA A 1 102 ? 0.596 3.982 5.396 1.00 98.44 102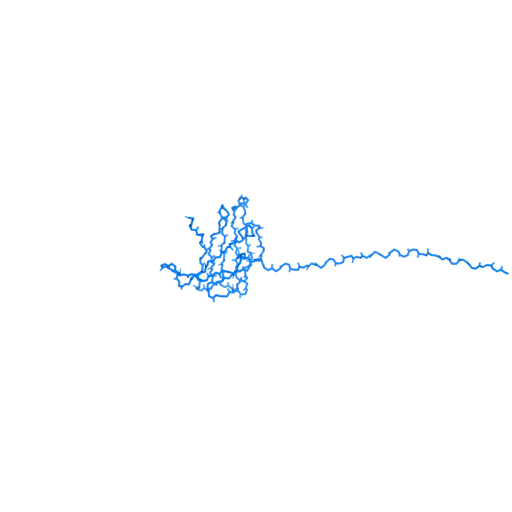 ALA A CA 1
ATOM 770 C C . ALA A 1 102 ? 1.658 4.774 4.638 1.00 98.44 102 ALA A C 1
ATOM 772 O O . ALA A 1 102 ? 1.518 5.987 4.463 1.00 98.44 102 ALA A O 1
ATOM 773 N N . THR A 1 103 ? 2.693 4.091 4.164 1.00 98.50 103 THR A N 1
ATOM 774 C CA . THR A 1 103 ? 3.693 4.634 3.242 1.00 98.50 103 THR A CA 1
ATOM 775 C C . THR A 1 103 ? 3.779 3.722 2.033 1.00 98.50 103 THR A C 1
ATOM 777 O O . THR A 1 103 ? 4.047 2.533 2.171 1.00 98.50 103 THR A O 1
ATOM 780 N N . LEU A 1 104 ? 3.547 4.289 0.855 1.00 98.06 104 LEU A N 1
ATOM 781 C CA . LEU A 1 104 ? 3.619 3.612 -0.430 1.00 98.06 104 LEU A CA 1
ATOM 782 C C . LEU A 1 104 ? 4.644 4.343 -1.292 1.00 98.06 104 LEU A C 1
ATOM 784 O O . LEU A 1 104 ? 4.549 5.559 -1.461 1.00 98.06 104 LEU A O 1
ATOM 788 N N . SER A 1 105 ? 5.592 3.607 -1.846 1.00 97.56 105 SER A N 1
ATOM 789 C CA . SER A 1 105 ? 6.626 4.129 -2.728 1.00 97.56 105 SER A CA 1
ATOM 790 C C . SER A 1 105 ? 6.540 3.424 -4.068 1.00 97.56 105 SER A C 1
ATOM 792 O O . SER A 1 105 ? 6.544 2.196 -4.132 1.00 97.56 105 SER A O 1
ATOM 794 N N . VAL A 1 106 ? 6.461 4.210 -5.135 1.00 96.38 106 VAL A N 1
ATOM 795 C CA . VAL A 1 106 ? 6.663 3.723 -6.496 1.00 96.38 106 VAL A CA 1
ATOM 796 C C . VAL A 1 106 ? 8.095 4.055 -6.883 1.00 96.38 106 VAL A C 1
ATOM 798 O O . VAL A 1 106 ? 8.498 5.208 -6.721 1.00 96.38 106 VAL A O 1
ATOM 801 N N . VAL A 1 107 ? 8.843 3.052 -7.335 1.00 93.94 107 VAL A N 1
ATOM 802 C CA . VAL A 1 107 ? 10.203 3.192 -7.867 1.00 93.94 107 VAL A CA 1
ATOM 803 C C . VAL A 1 107 ? 10.266 2.398 -9.164 1.00 93.94 107 VAL A C 1
ATOM 805 O O . VAL A 1 107 ? 9.965 1.204 -9.161 1.00 93.94 107 VAL A O 1
ATOM 808 N N . ASP A 1 108 ? 10.569 3.071 -10.272 1.00 90.75 108 ASP A N 1
ATOM 809 C CA . ASP A 1 108 ? 10.624 2.494 -11.622 1.00 90.75 108 ASP A CA 1
ATOM 810 C C . ASP A 1 108 ? 9.357 1.689 -11.969 1.00 90.75 108 ASP A C 1
ATOM 812 O O . ASP A 1 108 ? 9.393 0.573 -12.484 1.00 90.75 108 ASP A O 1
ATOM 816 N N . GLY A 1 109 ? 8.194 2.242 -11.605 1.00 89.31 109 GLY A N 1
ATOM 817 C CA . GLY A 1 109 ? 6.884 1.631 -11.850 1.00 89.31 109 GLY A CA 1
ATOM 818 C C . GLY A 1 109 ? 6.504 0.485 -10.903 1.00 89.31 109 GLY A C 1
ATOM 819 O O . GLY A 1 109 ? 5.353 0.037 -10.941 1.00 89.31 109 GLY A O 1
ATOM 820 N N . ARG A 1 110 ? 7.402 0.044 -10.014 1.00 93.00 110 ARG A N 1
ATOM 821 C CA . ARG A 1 110 ? 7.144 -1.000 -9.009 1.00 93.00 110 ARG A CA 1
ATOM 822 C C . ARG A 1 110 ? 6.660 -0.401 -7.699 1.00 93.00 110 ARG A C 1
ATOM 824 O O . ARG A 1 110 ? 7.179 0.616 -7.252 1.00 93.00 110 ARG A O 1
ATOM 831 N N . LEU A 1 111 ? 5.689 -1.051 -7.060 1.00 95.19 111 LEU A N 1
ATOM 832 C CA . LEU A 1 111 ? 5.172 -0.633 -5.758 1.00 95.19 111 LEU A CA 1
ATOM 833 C C . LEU A 1 111 ? 5.865 -1.392 -4.622 1.00 95.19 111 LEU A C 1
ATOM 835 O O . LEU A 1 111 ? 5.854 -2.620 -4.591 1.00 95.19 111 LEU A O 1
ATOM 839 N N . ALA A 1 112 ? 6.366 -0.645 -3.645 1.00 96.50 112 ALA A N 1
ATOM 840 C CA . ALA A 1 112 ? 6.714 -1.134 -2.319 1.00 96.50 112 ALA A CA 1
ATOM 841 C C . ALA A 1 112 ? 5.961 -0.320 -1.262 1.00 96.50 112 ALA A C 1
ATOM 843 O O . ALA A 1 112 ? 5.601 0.838 -1.488 1.00 96.50 112 ALA A O 1
ATOM 844 N N . GLY A 1 113 ? 5.714 -0.890 -0.090 1.00 97.00 113 GLY A N 1
ATOM 845 C CA . GLY A 1 113 ? 5.021 -0.144 0.946 1.00 97.00 113 GLY A CA 1
ATOM 846 C C . GLY A 1 113 ? 4.897 -0.856 2.274 1.00 97.00 113 GLY A C 1
ATOM 847 O O . GLY A 1 113 ? 5.142 -2.052 2.404 1.00 97.00 113 GLY A O 1
ATOM 848 N N . ARG A 1 114 ? 4.477 -0.080 3.264 1.00 97.81 114 ARG A N 1
ATOM 849 C CA . ARG A 1 114 ? 4.164 -0.544 4.607 1.00 97.81 114 ARG A CA 1
ATOM 850 C C . ARG A 1 114 ? 2.886 0.125 5.076 1.00 97.81 114 ARG A C 1
ATOM 852 O O . ARG A 1 114 ? 2.708 1.332 4.907 1.00 97.81 114 ARG A O 1
ATOM 859 N N . LEU A 1 115 ? 2.023 -0.666 5.685 1.00 98.12 115 LEU A N 1
ATOM 860 C CA . LEU A 1 115 ? 0.786 -0.238 6.308 1.00 98.12 115 LEU A CA 1
ATOM 861 C C . LEU A 1 115 ? 0.762 -0.777 7.736 1.00 98.12 115 LEU A C 1
ATOM 863 O O . LEU A 1 115 ? 1.027 -1.954 7.958 1.00 98.12 115 LEU A O 1
ATOM 867 N N . ARG A 1 116 ? 0.423 0.074 8.698 1.00 98.19 116 ARG A N 1
ATOM 868 C CA . ARG A 1 116 ? 0.205 -0.314 10.090 1.00 98.19 116 ARG A CA 1
ATOM 869 C C . ARG A 1 116 ? -1.199 0.079 10.526 1.00 98.19 116 ARG A C 1
ATOM 871 O O . ARG A 1 116 ? -1.616 1.217 10.294 1.00 98.19 116 ARG A O 1
ATOM 878 N N . ILE A 1 117 ? -1.906 -0.841 11.177 1.00 97.25 117 ILE A N 1
ATOM 879 C CA . ILE A 1 117 ? -3.241 -0.635 11.755 1.00 97.25 117 ILE A CA 1
ATOM 880 C C . ILE A 1 117 ? -3.226 -1.212 13.171 1.00 97.25 117 ILE A C 1
ATOM 882 O O . ILE A 1 117 ? -3.196 -2.423 13.353 1.00 97.25 117 ILE A O 1
ATOM 886 N N . GLY A 1 118 ? -3.202 -0.350 14.189 1.00 95.81 118 GLY A N 1
ATOM 887 C CA . GLY A 1 118 ? -2.976 -0.802 15.561 1.00 95.81 118 GLY A CA 1
ATOM 888 C C . GLY A 1 118 ? -1.602 -1.470 15.692 1.00 95.81 118 GLY A C 1
ATOM 889 O O . GLY A 1 118 ? -0.578 -0.810 15.474 1.00 95.81 118 GLY A O 1
ATOM 890 N N . GLU A 1 119 ? -1.610 -2.756 16.040 1.00 95.00 119 GLU A N 1
ATOM 891 C CA . GLU A 1 119 ? -0.427 -3.624 16.163 1.00 95.00 119 GLU A CA 1
ATOM 892 C C . GLU A 1 119 ? -0.161 -4.456 14.897 1.00 95.00 119 GLU A C 1
ATOM 894 O O . GLU A 1 119 ? 0.916 -5.029 14.748 1.00 95.00 119 GLU A O 1
ATOM 899 N N . GLU A 1 120 ? -1.106 -4.486 13.952 1.00 96.00 120 GLU A N 1
ATOM 900 C CA . GLU A 1 120 ? -0.964 -5.223 12.699 1.00 96.00 120 GLU A CA 1
ATOM 901 C C . GLU A 1 120 ? -0.061 -4.456 11.727 1.00 96.00 120 GLU A C 1
ATOM 903 O O . GLU A 1 120 ? -0.223 -3.246 11.523 1.00 96.00 120 GLU A O 1
ATOM 908 N N . VAL A 1 121 ? 0.876 -5.167 11.096 1.00 96.88 121 VAL A N 1
ATOM 909 C CA . VAL A 1 121 ? 1.768 -4.624 10.066 1.00 96.88 121 VAL A CA 1
ATOM 910 C C . VAL A 1 121 ? 1.611 -5.436 8.790 1.00 96.88 121 VAL A C 1
ATOM 912 O O . VAL A 1 121 ? 1.767 -6.653 8.787 1.00 96.88 121 VAL A O 1
ATOM 915 N N . PHE A 1 122 ? 1.351 -4.731 7.696 1.00 97.19 122 PHE A N 1
ATOM 916 C CA . PHE A 1 122 ? 1.267 -5.276 6.353 1.00 97.19 122 PHE A CA 1
ATOM 917 C C . PHE A 1 122 ? 2.378 -4.669 5.507 1.00 97.19 122 PHE A C 1
ATOM 919 O O . PHE A 1 122 ? 2.619 -3.458 5.540 1.00 97.19 122 PHE A O 1
ATOM 926 N N . GLU A 1 123 ? 3.037 -5.509 4.723 1.00 96.88 123 GLU A N 1
ATOM 927 C CA . GLU A 1 123 ? 4.079 -5.088 3.799 1.00 96.88 123 GLU A CA 1
ATOM 928 C C . GLU A 1 123 ? 3.661 -5.396 2.369 1.00 96.88 123 GLU A C 1
ATOM 930 O O . GLU A 1 123 ? 3.129 -6.462 2.072 1.00 96.88 123 GLU A O 1
ATOM 935 N N . ILE A 1 124 ? 3.928 -4.445 1.483 1.00 95.56 124 ILE A N 1
ATOM 936 C CA . ILE A 1 124 ? 3.776 -4.599 0.044 1.00 95.56 124 ILE A CA 1
ATOM 937 C C . ILE A 1 124 ? 5.184 -4.673 -0.517 1.00 95.56 124 ILE A C 1
ATOM 939 O O . ILE A 1 124 ? 5.985 -3.753 -0.331 1.00 95.56 124 ILE A O 1
ATOM 943 N N . ARG A 1 125 ? 5.485 -5.776 -1.192 1.00 94.12 125 ARG A N 1
ATOM 944 C CA . ARG A 1 125 ? 6.795 -6.028 -1.781 1.00 94.12 125 ARG A CA 1
ATOM 945 C C . ARG A 1 125 ? 6.618 -6.232 -3.284 1.00 94.12 125 ARG A C 1
ATOM 947 O O . ARG A 1 125 ? 5.668 -6.911 -3.675 1.00 94.12 125 ARG A O 1
ATOM 954 N N . PRO A 1 126 ? 7.492 -5.660 -4.124 1.00 92.31 126 PRO A N 1
ATOM 955 C CA . PRO A 1 126 ? 7.490 -5.992 -5.536 1.00 92.31 126 PRO A CA 1
ATOM 956 C C . PRO A 1 126 ? 7.877 -7.461 -5.706 1.00 92.31 126 PRO A C 1
ATOM 958 O O . PRO A 1 126 ? 8.747 -7.964 -4.992 1.00 92.31 126 PRO A O 1
ATOM 961 N N . LEU A 1 127 ? 7.241 -8.138 -6.658 1.00 83.38 127 LEU A N 1
ATOM 962 C CA . LEU A 1 127 ? 7.684 -9.462 -7.074 1.00 83.38 127 LEU A CA 1
ATOM 963 C C . LEU A 1 127 ? 9.044 -9.321 -7.769 1.00 83.38 127 LEU A C 1
ATOM 965 O O . LEU A 1 127 ? 9.261 -8.372 -8.536 1.00 83.38 127 LEU A O 1
ATOM 969 N N . ALA A 1 128 ? 9.961 -10.233 -7.448 1.00 72.19 128 ALA A N 1
ATOM 970 C CA . ALA A 1 128 ? 11.175 -10.405 -8.232 1.00 72.19 128 ALA A CA 1
ATOM 971 C C . ALA A 1 128 ? 10.774 -10.907 -9.627 1.00 72.19 128 ALA A C 1
ATOM 973 O O . ALA A 1 128 ? 9.859 -11.724 -9.733 1.00 72.19 128 ALA A O 1
ATOM 974 N N . GLU A 1 129 ? 11.407 -10.364 -10.668 1.00 57.31 129 GLU A N 1
ATOM 975 C CA . GLU A 1 129 ? 11.319 -10.931 -12.022 1.00 57.31 129 GLU A CA 1
ATOM 976 C C . GLU A 1 129 ? 12.140 -12.213 -12.138 1.00 57.31 129 GLU A C 1
ATOM 978 O O . GLU A 1 129 ? 13.196 -12.293 -11.465 1.00 57.31 129 GLU A O 1
#

Radius of gyration: 24.79 Å; chains: 1; bounding box: 74×64×56 Å

pLDDT: mean 86.56, std 17.45, range [37.81, 98.5]

Sequence (129 aa):
MKARTGGLAAASLTLLLAAPLALAGPGRVFQDRPQQVLPGRHASMAIEGRVD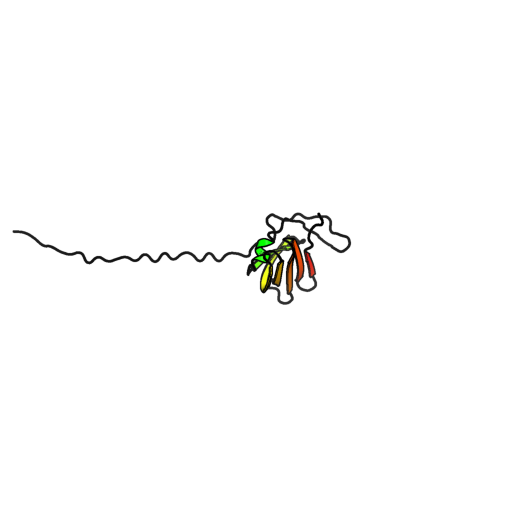SARIARGTRRLALQLPDGREVELARKSFRREHRDNATWRGTVAGQARSDATLSVVDGRLAGRLRIGEEVFEIRPLAE

Foldseek 3Di:
DDDDDDDDDDDPDPDDPPDPPPPDDAAEQFPDDWAWDDDPPPDPTDTDGHGPLQCVLVQGQWYWYQDRVRDIWIWGWPDKDHDDSQWIWTKTFTPPAPPKIKIWTGDPNFIWIWIDGPNDIDTDDGDDD

Secondary structure (DSSP, 8-state):
-----------------------PPPEESBSSPPEEEPPPTT-S-EEE--B-HHHHHTT-SEEEEE-TTS-EEEEEEEEEEESSSS-EEEEEEETT-TTEEEEEEEETTEEEEEEEETTEEEEE-PPP-